Protein AF-A0A1G4S3V6-F1 (afdb_monomer_lite)

Structure (mmCIF, N/CA/C/O backbone):
data_AF-A0A1G4S3V6-F1
#
_entry.id   AF-A0A1G4S3V6-F1
#
loop_
_atom_site.group_PDB
_atom_site.id
_atom_site.type_symbol
_atom_site.label_atom_id
_atom_site.label_alt_id
_atom_site.label_comp_id
_atom_site.label_asym_id
_atom_site.label_entity_id
_atom_site.label_seq_id
_atom_site.pdbx_PDB_ins_code
_atom_site.Cartn_x
_atom_site.Cartn_y
_atom_site.Cartn_z
_atom_site.occupancy
_atom_site.B_iso_or_equiv
_atom_site.auth_seq_id
_atom_site.auth_comp_id
_atom_site.auth_asym_id
_atom_site.auth_atom_id
_atom_site.pdbx_PDB_model_num
ATOM 1 N N . MET A 1 1 ? -17.827 -12.252 -7.807 1.00 75.19 1 MET A N 1
ATOM 2 C CA . MET A 1 1 ? -18.001 -11.174 -6.809 1.00 75.19 1 MET A CA 1
ATOM 3 C C . MET A 1 1 ? -17.303 -9.940 -7.360 1.00 75.19 1 MET A C 1
ATOM 5 O O . MET A 1 1 ? -16.219 -10.106 -7.900 1.00 75.19 1 MET A O 1
ATOM 9 N N . GLN A 1 2 ? -17.927 -8.764 -7.300 1.00 87.62 2 GLN A N 1
ATOM 10 C CA . GLN A 1 2 ? -17.374 -7.501 -7.807 1.00 87.62 2 GLN A CA 1
ATOM 11 C C . GLN A 1 2 ? -17.478 -6.449 -6.700 1.00 87.62 2 GLN A C 1
ATOM 13 O O . GLN A 1 2 ? -18.466 -6.439 -5.966 1.00 87.62 2 GLN A O 1
ATOM 18 N N . PHE A 1 3 ? -16.451 -5.619 -6.552 1.00 84.12 3 PHE A N 1
ATOM 19 C CA . PHE A 1 3 ? -16.397 -4.529 -5.584 1.00 84.12 3 PHE A CA 1
ATOM 20 C C . PHE A 1 3 ? -15.567 -3.383 -6.163 1.00 84.12 3 PHE A C 1
ATOM 22 O O . PHE A 1 3 ? -14.652 -3.622 -6.951 1.00 84.12 3 PHE A O 1
ATOM 29 N N . ASP A 1 4 ? -15.869 -2.164 -5.734 1.00 83.56 4 ASP A N 1
ATOM 30 C CA . ASP A 1 4 ? -15.150 -0.961 -6.136 1.00 83.56 4 ASP A CA 1
ATOM 31 C C . ASP A 1 4 ? -14.276 -0.465 -4.989 1.00 83.56 4 ASP A C 1
ATOM 33 O O . ASP A 1 4 ? -14.663 -0.516 -3.817 1.00 83.56 4 ASP A O 1
ATOM 37 N N . ILE A 1 5 ? -13.093 0.037 -5.333 1.00 76.81 5 ILE A N 1
ATOM 38 C CA . ILE A 1 5 ? -12.197 0.686 -4.383 1.00 76.81 5 ILE A CA 1
ATOM 39 C C . ILE A 1 5 ? -11.810 2.067 -4.887 1.00 76.81 5 ILE A C 1
ATOM 41 O O . ILE A 1 5 ? -11.502 2.258 -6.061 1.00 76.81 5 ILE A O 1
ATOM 45 N N . VAL A 1 6 ? -11.776 3.031 -3.973 1.00 74.94 6 VAL A N 1
ATOM 46 C CA . VAL A 1 6 ? -11.213 4.350 -4.255 1.00 74.94 6 VAL A CA 1
ATOM 47 C C . VAL A 1 6 ? -9.764 4.319 -3.794 1.00 74.94 6 VAL A C 1
ATOM 49 O O . VAL A 1 6 ? -9.479 4.346 -2.598 1.00 74.94 6 VAL A O 1
ATOM 52 N N . SER A 1 7 ? -8.838 4.205 -4.744 1.00 74.69 7 SER A N 1
ATOM 53 C CA . SER A 1 7 ? -7.414 4.377 -4.465 1.00 74.69 7 SER A CA 1
ATOM 54 C C . SER A 1 7 ? -7.053 5.850 -4.618 1.00 74.69 7 SER A C 1
ATOM 56 O O . SER A 1 7 ? -7.313 6.447 -5.658 1.00 74.69 7 SER A O 1
ATOM 58 N N . HIS A 1 8 ? -6.454 6.438 -3.583 1.00 75.69 8 HIS A N 1
ATOM 59 C CA . HIS A 1 8 ? -5.869 7.782 -3.669 1.00 75.69 8 HIS A CA 1
ATOM 60 C C . HIS A 1 8 ? -4.497 7.787 -4.344 1.00 75.69 8 HIS A C 1
ATOM 62 O O . HIS A 1 8 ? -3.975 8.848 -4.671 1.00 75.69 8 HIS A O 1
ATOM 68 N N . ASP A 1 9 ? -3.908 6.610 -4.516 1.00 76.00 9 ASP A N 1
ATOM 69 C CA . ASP A 1 9 ? -2.612 6.426 -5.143 1.00 76.00 9 ASP A CA 1
ATOM 70 C C . ASP A 1 9 ? -2.797 5.713 -6.482 1.00 76.00 9 ASP A C 1
ATOM 72 O O . ASP A 1 9 ? -3.674 4.848 -6.607 1.00 76.00 9 ASP A O 1
ATOM 76 N N . ASP A 1 10 ? -1.940 6.023 -7.448 1.00 84.25 10 ASP A N 1
ATOM 77 C CA . ASP A 1 10 ? -1.900 5.293 -8.706 1.00 84.25 10 ASP A CA 1
ATOM 78 C C . ASP A 1 10 ? -1.291 3.899 -8.473 1.00 84.25 10 ASP A C 1
ATOM 80 O O . ASP A 1 10 ? -0.145 3.741 -8.045 1.00 84.25 10 ASP A O 1
ATOM 84 N N . ILE A 1 11 ? -2.109 2.865 -8.679 1.00 85.25 11 ILE A N 1
ATOM 85 C CA . ILE A 1 11 ? -1.708 1.470 -8.469 1.00 85.25 11 ILE A CA 1
ATOM 86 C C . ILE A 1 11 ? -0.691 1.039 -9.533 1.00 85.25 11 ILE A C 1
ATOM 88 O O . ILE A 1 11 ? 0.172 0.212 -9.232 1.00 85.25 11 ILE A O 1
ATOM 92 N N . ILE A 1 12 ? -0.772 1.607 -10.741 1.00 87.38 12 ILE A N 1
ATOM 93 C CA . ILE A 1 12 ? 0.148 1.312 -11.841 1.00 87.38 12 ILE A CA 1
ATOM 94 C C . ILE A 1 12 ? 1.532 1.848 -11.485 1.00 87.38 12 ILE A C 1
ATOM 96 O O . ILE A 1 12 ? 2.494 1.084 -11.508 1.00 87.38 12 ILE A O 1
ATOM 100 N N . ASP A 1 13 ? 1.613 3.098 -11.020 1.00 89.50 13 ASP A N 1
ATOM 101 C CA . ASP A 1 13 ? 2.880 3.695 -10.582 1.00 89.50 13 ASP A CA 1
ATOM 102 C C . ASP A 1 13 ? 3.527 2.882 -9.454 1.00 89.50 13 ASP A C 1
ATOM 104 O O . ASP A 1 13 ? 4.737 2.659 -9.441 1.00 89.50 13 ASP A O 1
ATOM 108 N N . ILE A 1 14 ? 2.727 2.384 -8.505 1.00 87.94 14 ILE A N 1
ATOM 109 C CA . ILE A 1 14 ? 3.237 1.532 -7.425 1.00 87.94 14 ILE A CA 1
ATOM 110 C C . ILE A 1 14 ? 3.783 0.213 -7.977 1.00 87.94 14 ILE A C 1
ATOM 112 O O . ILE A 1 14 ? 4.859 -0.208 -7.556 1.00 87.94 14 ILE A O 1
ATOM 116 N N . ALA A 1 15 ? 3.079 -0.441 -8.903 1.00 90.88 15 ALA A N 1
ATOM 117 C CA . ALA A 1 15 ? 3.561 -1.670 -9.528 1.00 90.88 15 ALA A CA 1
ATOM 118 C C . ALA A 1 15 ? 4.872 -1.434 -10.300 1.00 90.88 15 ALA A C 1
ATOM 120 O O . ALA A 1 15 ? 5.805 -2.231 -10.185 1.00 90.88 15 ALA A O 1
ATOM 121 N N . ASP A 1 16 ? 4.983 -0.312 -11.012 1.00 90.56 16 ASP A N 1
ATOM 122 C CA . ASP A 1 16 ? 6.191 0.062 -11.745 1.00 90.56 16 ASP A CA 1
ATOM 123 C C . ASP A 1 16 ? 7.372 0.369 -10.829 1.00 90.56 16 ASP A C 1
ATOM 125 O O . ASP A 1 16 ? 8.496 -0.050 -11.116 1.00 90.56 16 ASP A O 1
ATOM 129 N N . ILE A 1 17 ? 7.137 1.032 -9.697 1.00 89.12 17 ILE A N 1
ATOM 130 C CA . ILE A 1 17 ? 8.164 1.249 -8.677 1.00 89.12 17 ILE A CA 1
ATOM 131 C C . ILE A 1 17 ? 8.661 -0.094 -8.123 1.00 89.12 17 ILE A C 1
ATOM 133 O O . ILE A 1 17 ? 9.870 -0.321 -8.042 1.00 89.12 17 ILE A O 1
ATOM 137 N N . ILE A 1 18 ? 7.741 -0.997 -7.772 1.00 91.50 18 ILE A N 1
ATOM 138 C CA . ILE A 1 18 ? 8.066 -2.324 -7.224 1.00 91.50 18 ILE A CA 1
ATOM 139 C C . ILE A 1 18 ? 8.920 -3.126 -8.203 1.00 91.50 18 ILE A C 1
ATOM 141 O O . ILE A 1 18 ? 9.935 -3.699 -7.800 1.00 91.50 18 ILE A O 1
ATOM 145 N N . ARG A 1 19 ? 8.524 -3.116 -9.479 1.00 90.56 19 ARG A N 1
ATOM 146 C CA . ARG A 1 19 ? 9.230 -3.771 -10.581 1.00 90.56 19 ARG A CA 1
ATOM 147 C C . ARG A 1 19 ? 10.613 -3.164 -10.801 1.00 90.56 19 ARG A C 1
ATOM 149 O O . ARG A 1 19 ? 11.613 -3.870 -10.769 1.00 90.56 19 ARG A O 1
ATOM 156 N N . THR A 1 20 ? 10.693 -1.840 -10.938 1.00 89.19 20 THR A N 1
ATOM 157 C CA . THR A 1 20 ? 11.955 -1.116 -11.190 1.00 89.19 20 THR A CA 1
ATOM 158 C C . THR A 1 20 ? 12.982 -1.358 -10.091 1.00 89.19 20 THR A C 1
ATOM 160 O O . THR A 1 20 ? 14.183 -1.416 -10.350 1.00 89.19 20 THR A O 1
ATOM 163 N N . LYS A 1 21 ? 12.516 -1.510 -8.851 1.00 88.62 21 LYS A N 1
ATOM 164 C CA . LYS A 1 21 ? 13.376 -1.754 -7.696 1.00 88.62 21 LYS A CA 1
ATOM 165 C C . LYS A 1 21 ? 13.585 -3.230 -7.371 1.00 88.62 21 LYS A C 1
ATOM 167 O O . LYS A 1 21 ? 14.249 -3.517 -6.377 1.00 88.62 21 LYS A O 1
ATOM 172 N N . ALA A 1 22 ? 13.048 -4.137 -8.191 1.00 88.69 22 ALA A N 1
ATOM 173 C CA . ALA A 1 22 ? 13.161 -5.585 -8.042 1.00 88.69 22 ALA A CA 1
ATOM 174 C C . ALA A 1 22 ? 12.860 -6.065 -6.608 1.00 88.69 22 ALA A C 1
ATOM 176 O O . ALA A 1 22 ? 13.565 -6.909 -6.055 1.00 88.69 22 ALA A O 1
ATOM 177 N N . ILE A 1 23 ? 11.832 -5.479 -5.974 1.00 87.00 23 ILE A N 1
ATOM 178 C CA . ILE A 1 23 ? 11.459 -5.809 -4.585 1.00 87.00 23 ILE A CA 1
ATOM 179 C C . ILE A 1 23 ? 10.909 -7.242 -4.503 1.00 87.00 23 ILE A C 1
ATOM 181 O O . ILE A 1 23 ? 11.129 -7.940 -3.515 1.00 87.00 23 ILE A O 1
ATOM 185 N N . VAL A 1 24 ? 10.201 -7.659 -5.550 1.00 91.44 24 VAL A N 1
ATOM 186 C CA . VAL A 1 24 ? 9.682 -9.009 -5.801 1.00 91.44 24 VAL A CA 1
ATOM 187 C C . VAL A 1 24 ? 9.869 -9.325 -7.293 1.00 91.44 24 VAL A C 1
ATOM 189 O O . VAL A 1 24 ? 10.167 -8.398 -8.055 1.00 91.44 24 VAL A O 1
ATOM 192 N N . PRO A 1 25 ? 9.708 -10.587 -7.731 1.00 94.25 25 PRO A N 1
ATOM 193 C CA . PRO A 1 25 ? 9.661 -10.926 -9.152 1.00 94.25 25 P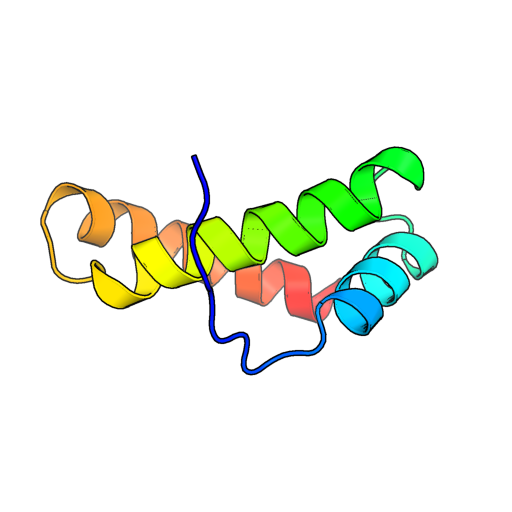RO A CA 1
ATOM 194 C C . PRO A 1 25 ? 8.664 -10.061 -9.943 1.00 94.25 25 PRO A C 1
ATOM 196 O O . PRO A 1 25 ? 7.629 -9.646 -9.419 1.00 94.25 25 PRO A O 1
ATOM 199 N N . ASP A 1 26 ? 8.970 -9.786 -11.212 1.00 87.06 26 ASP A N 1
ATOM 200 C CA . ASP A 1 26 ? 8.170 -8.896 -12.068 1.00 87.06 26 ASP A CA 1
ATOM 201 C C . ASP A 1 26 ? 6.703 -9.338 -12.199 1.00 87.06 26 ASP A C 1
ATOM 203 O O . ASP A 1 26 ? 5.800 -8.498 -12.248 1.00 87.06 26 ASP A O 1
ATOM 207 N N . ASP A 1 27 ? 6.451 -10.647 -12.217 1.00 90.19 27 ASP A N 1
ATOM 208 C CA . ASP A 1 27 ? 5.111 -11.237 -12.259 1.00 90.19 27 ASP A CA 1
ATOM 209 C C . ASP A 1 27 ? 4.333 -11.051 -10.945 1.00 90.19 27 ASP A C 1
ATOM 211 O O . ASP A 1 27 ? 3.100 -11.012 -10.949 1.00 90.19 27 ASP A O 1
ATOM 215 N N . GLU A 1 28 ? 5.034 -10.839 -9.830 1.00 94.25 28 GLU A N 1
ATOM 216 C CA . GLU A 1 28 ? 4.444 -10.552 -8.523 1.00 94.25 28 GLU A CA 1
ATOM 217 C C . GLU A 1 28 ? 4.260 -9.052 -8.257 1.00 94.25 28 GLU A C 1
ATOM 219 O O . GLU A 1 28 ? 3.458 -8.681 -7.398 1.00 94.25 28 GLU A O 1
ATOM 224 N N . ALA A 1 29 ? 4.941 -8.163 -8.987 1.00 92.69 29 ALA A N 1
ATOM 225 C CA . ALA A 1 29 ? 4.940 -6.726 -8.696 1.00 92.69 29 ALA A CA 1
ATOM 226 C C . ALA A 1 29 ? 3.529 -6.109 -8.712 1.00 92.69 29 ALA A C 1
ATOM 228 O O . ALA A 1 29 ? 3.133 -5.397 -7.783 1.00 92.69 29 ALA A O 1
ATOM 229 N N . SER A 1 30 ? 2.736 -6.443 -9.734 1.00 91.62 30 SER A N 1
ATOM 230 C CA . SER A 1 30 ? 1.341 -5.991 -9.850 1.00 91.62 30 SER A CA 1
ATOM 231 C C . SER A 1 30 ? 0.447 -6.619 -8.779 1.00 91.62 30 SER A C 1
ATOM 233 O O . SER A 1 30 ? -0.418 -5.946 -8.216 1.00 91.62 30 SER A O 1
ATOM 235 N N . VAL A 1 31 ? 0.678 -7.896 -8.455 1.00 93.94 31 VAL A N 1
ATOM 236 C CA . VAL A 1 31 ? -0.073 -8.622 -7.420 1.00 93.94 31 VAL A CA 1
ATOM 237 C C . VAL A 1 31 ? 0.168 -7.990 -6.053 1.00 93.94 31 VAL A C 1
ATOM 239 O O . VAL A 1 31 ? -0.784 -7.733 -5.314 1.00 93.94 31 VAL A O 1
ATOM 242 N N . LEU A 1 32 ? 1.424 -7.670 -5.736 1.00 92.56 32 LEU A N 1
ATOM 243 C CA . LEU A 1 32 ? 1.802 -7.007 -4.498 1.00 92.56 32 LEU A CA 1
ATOM 244 C C . LEU A 1 32 ? 1.221 -5.591 -4.421 1.00 92.56 32 LEU A C 1
ATOM 246 O O . LEU A 1 32 ? 0.650 -5.232 -3.391 1.00 92.56 32 LEU A O 1
ATOM 250 N N . ALA A 1 33 ? 1.316 -4.804 -5.498 1.00 91.12 33 ALA A N 1
ATOM 251 C CA . ALA A 1 33 ? 0.755 -3.453 -5.556 1.00 91.12 33 ALA A CA 1
ATOM 252 C C . ALA A 1 33 ? -0.755 -3.449 -5.268 1.00 91.12 33 ALA A C 1
ATOM 254 O O . ALA A 1 33 ? -1.226 -2.736 -4.374 1.00 91.12 33 ALA A O 1
ATOM 255 N N . VAL A 1 34 ? -1.507 -4.291 -5.984 1.00 91.44 34 VAL A N 1
ATOM 256 C CA . VAL A 1 34 ? -2.962 -4.420 -5.832 1.00 91.44 34 VAL A CA 1
ATOM 257 C C . VAL A 1 34 ? -3.310 -4.969 -4.450 1.00 91.44 34 VAL A C 1
ATOM 259 O O . VAL A 1 34 ? -4.103 -4.362 -3.729 1.00 91.44 34 VAL A O 1
ATOM 262 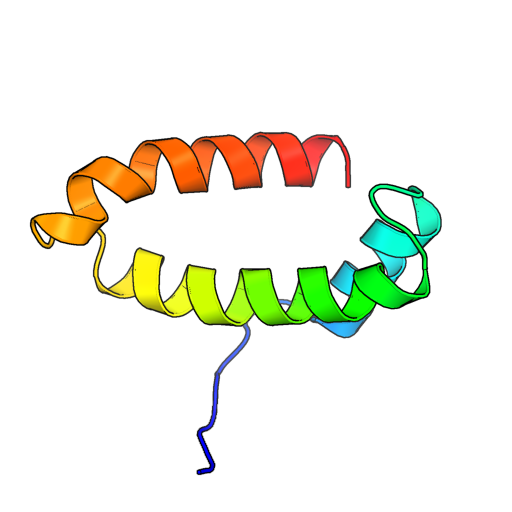N N . GLY A 1 35 ? -2.692 -6.078 -4.038 1.00 92.31 35 GLY A N 1
ATOM 263 C CA . GLY A 1 35 ? -2.970 -6.732 -2.759 1.00 92.31 35 GLY A CA 1
ATOM 264 C C . GLY A 1 35 ? -2.716 -5.813 -1.566 1.00 92.31 35 GLY A C 1
ATOM 265 O O . GLY A 1 35 ? -3.554 -5.707 -0.668 1.00 92.31 35 GLY A O 1
ATOM 266 N N . MET A 1 36 ? -1.609 -5.069 -1.592 1.00 91.56 36 MET A N 1
ATOM 267 C CA . MET A 1 36 ? -1.267 -4.106 -0.548 1.00 91.56 36 MET A CA 1
ATOM 268 C C . MET A 1 36 ? -2.275 -2.954 -0.475 1.00 91.56 36 MET A C 1
ATOM 270 O O . MET A 1 36 ? -2.600 -2.496 0.623 1.00 91.56 36 MET A O 1
ATOM 274 N N . LYS A 1 37 ? -2.813 -2.501 -1.614 1.00 89.88 37 LYS A N 1
ATOM 275 C CA . LYS A 1 37 ? -3.852 -1.464 -1.639 1.00 89.88 37 LYS A CA 1
ATOM 276 C C . LYS A 1 37 ? -5.191 -1.958 -1.127 1.00 89.88 37 LYS A C 1
ATOM 278 O O . LYS A 1 37 ? -5.799 -1.271 -0.307 1.00 89.88 37 LYS A O 1
ATOM 283 N N . LEU A 1 38 ? -5.624 -3.138 -1.560 1.00 91.25 38 LEU A N 1
ATOM 284 C CA . LEU A 1 38 ? -6.875 -3.737 -1.103 1.00 91.25 38 LEU A CA 1
ATOM 285 C C . LEU A 1 38 ? -6.846 -3.986 0.407 1.00 91.25 38 LEU A C 1
ATOM 287 O O . LEU A 1 38 ? -7.713 -3.501 1.135 1.00 91.25 38 LEU A O 1
ATOM 291 N N . LEU A 1 39 ? -5.808 -4.675 0.890 1.00 91.94 39 LEU A N 1
ATOM 292 C CA . LEU A 1 39 ? -5.660 -4.973 2.312 1.00 91.94 39 LEU A CA 1
ATOM 293 C C . LEU A 1 39 ? -5.494 -3.690 3.130 1.00 91.94 39 LEU A C 1
ATOM 295 O O . LEU A 1 39 ? -6.145 -3.523 4.160 1.00 91.94 39 LEU A O 1
ATOM 299 N N . GLY A 1 40 ? -4.666 -2.757 2.656 1.00 90.75 40 GLY A N 1
ATOM 300 C CA . GLY A 1 40 ? -4.385 -1.522 3.376 1.00 90.75 40 GLY A CA 1
ATOM 301 C C . GLY A 1 40 ? -5.619 -0.656 3.609 1.00 90.75 40 GLY A C 1
ATOM 302 O O . GLY A 1 40 ? -5.741 -0.075 4.685 1.00 90.75 40 GLY A O 1
ATOM 303 N N . GLN A 1 41 ? -6.565 -0.613 2.666 1.00 89.12 41 GLN A N 1
ATOM 304 C CA . GLN A 1 41 ? -7.822 0.118 2.854 1.00 89.12 41 GLN A CA 1
ATOM 305 C C . GLN A 1 41 ? -8.687 -0.489 3.963 1.00 89.12 41 GLN A C 1
ATOM 307 O O . GLN A 1 41 ? -9.194 0.244 4.815 1.00 89.12 41 GLN A O 1
ATOM 312 N N . VAL A 1 42 ? -8.819 -1.819 3.991 1.00 91.44 42 VAL A N 1
ATOM 313 C CA . VAL A 1 42 ? -9.582 -2.524 5.033 1.00 91.44 42 VAL A CA 1
ATOM 314 C C . VAL A 1 42 ? -8.928 -2.307 6.396 1.00 91.44 42 VAL A C 1
A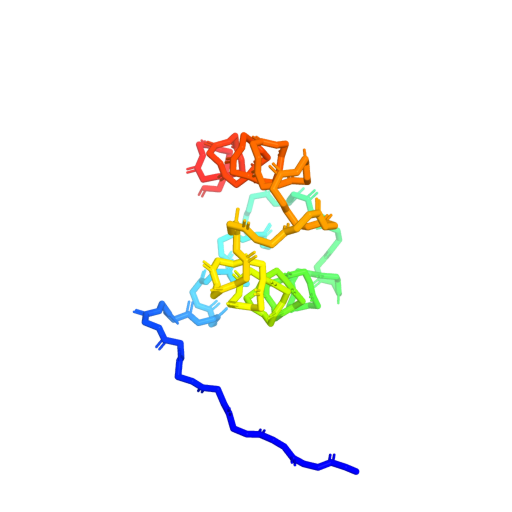TOM 316 O O . VAL A 1 42 ? -9.581 -1.862 7.338 1.00 91.44 42 VAL A O 1
ATOM 319 N N . VAL A 1 43 ? -7.617 -2.526 6.490 1.00 92.62 43 VAL A N 1
ATOM 320 C CA . VAL A 1 43 ? -6.876 -2.368 7.747 1.00 92.62 43 VAL A CA 1
ATOM 321 C C . VAL A 1 43 ? -6.960 -0.925 8.249 1.00 92.62 43 VAL A C 1
ATOM 323 O O . VAL A 1 43 ? -7.235 -0.704 9.423 1.00 92.62 43 VAL A O 1
ATOM 326 N N . LEU A 1 44 ? -6.786 0.075 7.378 1.00 90.25 44 LEU A N 1
ATOM 327 C CA . LEU A 1 44 ? -6.844 1.486 7.771 1.00 90.25 44 LEU A CA 1
ATOM 328 C C . LEU A 1 44 ? -8.236 1.891 8.273 1.00 90.25 44 LEU A C 1
ATOM 330 O O . LEU A 1 44 ? -8.344 2.640 9.254 1.00 90.25 44 LEU A O 1
ATOM 334 N N . LYS A 1 45 ? -9.293 1.399 7.613 1.00 91.88 45 LYS A N 1
ATOM 335 C CA . LYS A 1 45 ? -10.690 1.639 7.992 1.00 91.88 45 LYS A CA 1
ATOM 336 C C . LYS A 1 45 ? -11.009 1.042 9.363 1.00 91.88 45 LYS A C 1
ATOM 338 O O . LYS A 1 45 ? -11.633 1.715 10.178 1.00 91.88 45 LYS A O 1
ATOM 343 N N . HIS A 1 46 ? -10.516 -0.165 9.632 1.00 94.38 46 HIS A N 1
ATOM 344 C CA . HIS A 1 46 ? -10.812 -0.928 10.844 1.00 94.38 46 HIS A CA 1
ATOM 345 C C . HIS A 1 46 ? -9.714 -0.842 11.918 1.00 94.38 46 HIS A C 1
ATOM 347 O O . HIS A 1 46 ? -9.812 -1.507 12.940 1.00 94.38 46 HIS A O 1
ATOM 353 N N . ARG A 1 47 ? -8.695 0.018 11.764 1.00 92.12 47 ARG A N 1
ATOM 354 C CA . ARG A 1 47 ? -7.486 0.087 12.624 1.00 92.12 47 ARG A CA 1
ATOM 355 C C . ARG A 1 47 ? -7.710 0.240 14.136 1.00 92.12 47 ARG A C 1
ATOM 357 O O . ARG A 1 47 ? -6.757 0.147 14.896 1.00 92.12 47 ARG A O 1
ATOM 364 N N . LYS A 1 48 ? -8.926 0.578 14.573 1.00 92.19 48 LYS A N 1
ATOM 365 C CA . LYS A 1 48 ? -9.302 0.730 15.990 1.00 92.19 48 LYS A CA 1
ATOM 366 C C . LYS A 1 48 ? -10.044 -0.490 16.549 1.00 92.19 48 LYS A C 1
ATOM 368 O O . LYS A 1 48 ? -10.313 -0.536 17.743 1.00 92.19 48 LYS A O 1
ATOM 373 N N . GLU A 1 49 ? -10.416 -1.441 15.702 1.00 94.69 49 GLU A N 1
ATOM 374 C CA . GLU A 1 49 ? -11.118 -2.663 16.086 1.00 94.69 49 GLU A CA 1
ATOM 375 C C . GLU A 1 49 ? -10.118 -3.717 16.556 1.00 94.69 49 GLU A C 1
ATOM 377 O O . GLU A 1 49 ? -9.023 -3.810 16.010 1.00 94.69 49 GLU A O 1
ATOM 382 N N . SER A 1 50 ? -10.502 -4.523 17.549 1.00 87.56 50 SER A N 1
ATOM 383 C CA . SER A 1 50 ? -9.612 -5.445 18.276 1.00 87.56 50 SER A CA 1
ATOM 384 C C . SER A 1 50 ? -8.650 -6.241 17.380 1.00 87.56 50 SER A C 1
ATOM 386 O O . SER A 1 50 ? -7.448 -6.191 17.608 1.00 87.56 50 SER A O 1
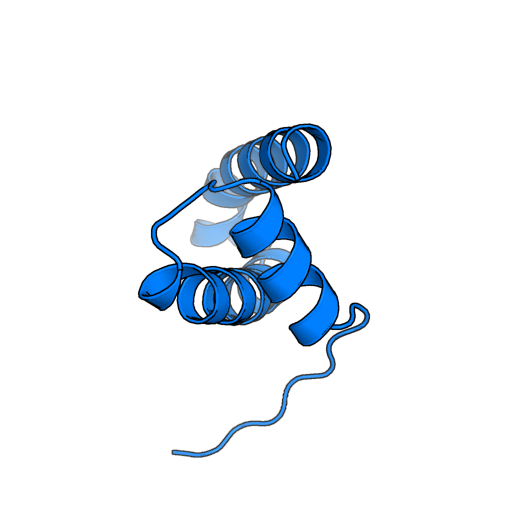ATOM 388 N N . ALA A 1 51 ? -9.141 -6.918 16.339 1.00 85.19 51 ALA A N 1
ATOM 389 C CA . ALA A 1 51 ? -8.292 -7.753 15.483 1.00 85.19 51 ALA A CA 1
ATOM 390 C C . ALA A 1 51 ? -7.298 -6.948 14.617 1.00 85.19 51 ALA A C 1
ATOM 392 O O . ALA A 1 51 ? -6.238 -7.451 14.252 1.00 85.19 51 ALA A O 1
ATOM 393 N N . PHE A 1 52 ? -7.629 -5.699 14.280 1.00 93.12 52 PHE A N 1
ATOM 394 C CA . PHE A 1 52 ? -6.816 -4.839 13.415 1.00 93.12 52 PHE A CA 1
ATOM 395 C C . PHE A 1 52 ? -5.930 -3.873 14.199 1.00 93.12 52 PHE A C 1
ATOM 397 O O . PHE A 1 52 ? -4.911 -3.439 13.668 1.00 93.12 52 PHE A O 1
ATOM 404 N N . ALA A 1 53 ? -6.295 -3.535 15.436 1.00 93.12 53 ALA A N 1
ATOM 405 C CA . ALA A 1 53 ? -5.543 -2.627 16.294 1.00 93.12 53 ALA A CA 1
ATOM 406 C C . ALA A 1 53 ? -4.145 -3.170 16.610 1.00 93.12 53 ALA A C 1
ATOM 408 O O . ALA A 1 53 ? -3.179 -2.412 16.555 1.00 93.12 53 ALA A O 1
ATOM 409 N N . ASP A 1 54 ? -4.028 -4.481 16.837 1.00 93.06 54 ASP A N 1
ATOM 410 C CA . ASP A 1 54 ? -2.736 -5.134 17.071 1.00 93.06 54 ASP A CA 1
ATOM 411 C C . ASP A 1 54 ? -1.935 -5.303 15.770 1.00 93.06 54 ASP A C 1
ATOM 413 O O . ASP A 1 54 ? -0.712 -5.191 15.762 1.00 93.06 54 ASP A O 1
ATOM 417 N N . PHE A 1 55 ? -2.610 -5.522 14.637 1.00 93.88 55 PHE A N 1
ATOM 418 C CA . PHE A 1 55 ? -1.955 -5.685 13.335 1.00 93.88 55 PHE A CA 1
ATOM 419 C C . PHE A 1 55 ? -1.468 -4.358 12.732 1.00 93.88 55 PHE A C 1
ATOM 421 O O . PHE A 1 55 ? -0.411 -4.305 12.094 1.00 93.88 55 PHE A O 1
ATOM 428 N N . TRP A 1 56 ? -2.222 -3.273 12.929 1.00 93.75 56 TRP A N 1
ATOM 429 C CA . TRP A 1 56 ? -1.995 -1.980 12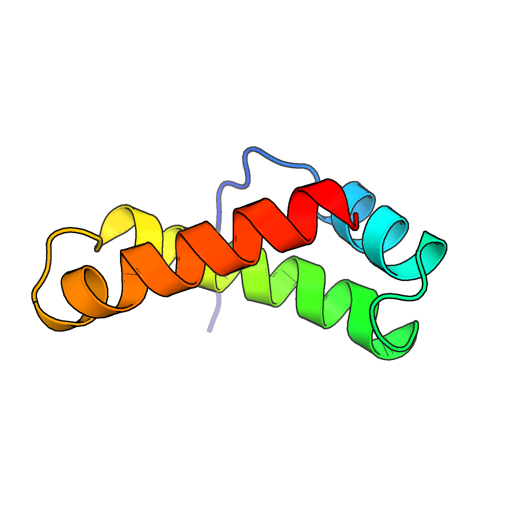.285 1.00 93.75 56 TRP A CA 1
ATOM 430 C C . TRP A 1 56 ? -0.575 -1.425 12.486 1.00 93.75 56 TRP A C 1
ATOM 432 O O . TRP A 1 56 ? 0.043 -1.074 11.480 1.00 93.75 56 TRP A O 1
ATOM 442 N N . PRO A 1 57 ? 0.005 -1.389 13.702 1.00 94.00 57 PRO A N 1
ATOM 443 C CA . PRO A 1 57 ? 1.359 -0.873 13.910 1.00 94.00 57 PRO A CA 1
ATOM 444 C C . PRO A 1 57 ? 2.421 -1.635 13.107 1.00 94.00 57 PRO A C 1
ATOM 446 O O . PRO A 1 57 ? 3.372 -1.044 12.585 1.00 94.00 57 PRO A O 1
ATOM 449 N N . HIS A 1 58 ? 2.259 -2.954 12.968 1.00 94.56 58 HIS A N 1
ATOM 450 C CA . HIS A 1 58 ? 3.168 -3.790 12.188 1.00 94.56 58 HIS A CA 1
ATOM 451 C C . HIS A 1 58 ? 3.001 -3.548 10.689 1.00 94.56 58 HIS A C 1
ATOM 453 O O . HIS A 1 58 ? 3.998 -3.408 9.974 1.00 94.56 58 HIS A O 1
ATOM 459 N N . PHE A 1 59 ? 1.755 -3.434 10.231 1.00 93.94 59 PHE A N 1
ATOM 460 C CA . PHE A 1 59 ? 1.431 -3.140 8.842 1.00 93.94 59 PHE A CA 1
ATOM 461 C C . PHE A 1 59 ? 1.914 -1.742 8.422 1.00 93.94 59 PHE A C 1
ATOM 463 O O . PHE A 1 59 ? 2.579 -1.595 7.399 1.00 93.94 59 PHE A O 1
ATOM 470 N N . GLU A 1 60 ? 1.691 -0.718 9.246 1.00 93.31 60 GLU A N 1
ATOM 471 C CA . GLU A 1 60 ? 2.198 0.639 9.024 1.00 93.31 60 GLU A CA 1
ATOM 472 C C . GLU A 1 60 ? 3.734 0.663 8.974 1.00 93.31 60 GLU A C 1
ATOM 474 O O . GLU A 1 60 ? 4.331 1.268 8.079 1.00 93.31 60 GLU A O 1
ATOM 479 N N . SER A 1 61 ? 4.398 -0.025 9.907 1.00 94.00 61 SER A N 1
ATOM 480 C CA . SER A 1 61 ? 5.859 -0.142 9.930 1.00 94.00 61 SER A CA 1
ATOM 481 C C . SER A 1 61 ? 6.411 -0.829 8.679 1.00 94.00 61 SER A C 1
ATOM 483 O O . SER A 1 61 ? 7.450 -0.419 8.151 1.00 94.00 61 SER A O 1
ATOM 485 N N . PHE A 1 62 ? 5.729 -1.866 8.186 1.00 91.69 62 PHE A N 1
ATOM 486 C CA . PHE A 1 62 ? 6.053 -2.501 6.912 1.00 91.69 62 PHE A CA 1
ATOM 487 C C . PHE A 1 62 ? 5.912 -1.504 5.756 1.00 91.69 62 PHE A C 1
ATOM 489 O O . PHE A 1 62 ? 6.891 -1.271 5.054 1.00 91.69 62 PHE A O 1
ATOM 496 N N . LEU A 1 63 ? 4.767 -0.823 5.625 1.00 89.62 63 LEU A N 1
ATOM 497 C CA . LEU A 1 63 ? 4.530 0.172 4.571 1.00 89.62 63 LEU A CA 1
ATOM 498 C C . LEU A 1 63 ? 5.556 1.313 4.585 1.00 89.62 63 LEU A C 1
ATOM 500 O O . LEU A 1 63 ? 6.001 1.760 3.532 1.00 89.62 63 LEU A O 1
ATOM 504 N N . ARG A 1 64 ? 5.960 1.802 5.763 1.00 89.94 64 ARG A N 1
ATOM 505 C CA . ARG A 1 64 ? 6.975 2.865 5.878 1.00 89.94 64 ARG A CA 1
ATOM 506 C C . ARG A 1 64 ? 8.362 2.405 5.452 1.00 89.94 64 ARG A C 1
ATOM 508 O O . ARG A 1 64 ? 9.117 3.221 4.933 1.00 89.94 64 ARG A O 1
ATOM 515 N N . ARG A 1 65 ? 8.726 1.149 5.714 1.00 88.19 65 ARG A N 1
ATOM 516 C CA . ARG A 1 65 ? 9.980 0.562 5.215 1.00 88.19 65 ARG A CA 1
ATOM 517 C C . ARG A 1 65 ? 9.890 0.352 3.713 1.00 88.19 65 ARG A C 1
ATOM 519 O O . ARG A 1 65 ? 10.774 0.793 2.992 1.00 88.19 65 ARG A O 1
ATOM 526 N N . PHE A 1 66 ? 8.762 -0.188 3.266 1.00 85.06 66 PHE A N 1
ATOM 527 C CA . PHE A 1 66 ? 8.456 -0.393 1.865 1.00 85.06 66 PHE A CA 1
ATOM 528 C C . PHE A 1 66 ? 8.595 0.896 1.065 1.00 85.06 66 PHE A C 1
ATOM 530 O O . PHE A 1 66 ? 9.373 0.915 0.138 1.00 85.06 66 PHE A O 1
ATOM 537 N N 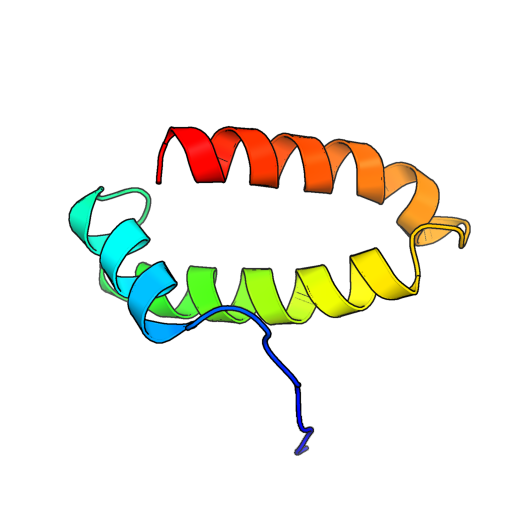. LYS A 1 67 ? 7.968 2.003 1.479 1.00 82.12 67 LYS A N 1
ATOM 538 C CA . LYS A 1 67 ? 8.063 3.313 0.804 1.00 82.12 67 LYS A CA 1
ATOM 539 C C . LYS A 1 67 ? 9.460 3.950 0.785 1.00 82.12 67 LYS A C 1
ATOM 541 O O . LYS A 1 67 ? 9.656 4.914 0.064 1.00 82.12 67 LYS A O 1
ATOM 546 N N . ARG A 1 68 ? 10.391 3.504 1.636 1.00 82.06 68 ARG A N 1
ATOM 547 C CA . ARG A 1 68 ? 11.795 3.960 1.590 1.00 82.06 68 ARG A CA 1
ATOM 548 C C . ARG A 1 68 ? 12.627 3.113 0.636 1.00 82.06 68 ARG A C 1
ATOM 550 O O . ARG A 1 68 ? 13.623 3.594 0.110 1.00 82.06 68 ARG A O 1
ATOM 557 N N . SER A 1 69 ? 12.260 1.841 0.510 1.00 67.81 69 SER A N 1
ATOM 558 C CA . SER A 1 69 ? 12.889 0.894 -0.401 1.00 67.81 69 SER A CA 1
ATOM 559 C C . SER A 1 69 ? 12.351 1.060 -1.821 1.00 67.81 69 SER A C 1
ATOM 561 O O . SER A 1 69 ? 13.165 1.069 -2.731 1.00 67.81 69 SER A O 1
ATOM 563 N N . ALA A 1 70 ? 11.034 1.255 -1.970 1.00 60.19 70 ALA A N 1
ATOM 564 C CA . ALA A 1 70 ? 10.255 1.718 -3.130 1.00 60.19 70 ALA A CA 1
ATOM 565 C C . ALA A 1 70 ? 10.582 3.171 -3.482 1.00 60.19 70 ALA A C 1
ATOM 567 O O . ALA A 1 70 ? 10.575 3.523 -4.674 1.00 60.19 70 ALA A O 1
#

pLDDT: mean 88.32, std 6.64, range [60.19, 94.69]

Foldseek 3Di:
DDDDDDDPDDLVVQLVLCPVLCVDPNVCSSVCSVVLRVVVVVLVVCCPPDVSVVVVVVNVVVVVVVVVSD

Radius of gyration: 12.9 Å; chains: 1; bounding box: 31×19×30 Å

InterPro domains:
  IPR024476 Protein of unknown function DUF3861 [PF12977] (1-67)
  IPR038194 DUF3861 domain superfamily [G3DSA:3.10.20.850] (1-69)

Sequence (70 aa):
MQFDIVSHDDIIDIADIIRTKAIVPDDEASVLAVGMKLLGQVVLKHRKESAFADFWPHFESFLRRFKRSA

Secondary structure (DSSP, 8-state):
-------SS-HHHHHHHHHHTTSS-HHHHHHHHHHHHHHHHHHHHHTTSHHHHTTHHHHHHHHHHHHHH-

Organism: NCBI:txid158890